Protein AF-A0A8C8WZW0-F1 (afdb_monomer_lite)

Structure (mmCIF, N/CA/C/O backbone):
data_AF-A0A8C8WZW0-F1
#
_entry.id   AF-A0A8C8WZW0-F1
#
loop_
_atom_site.group_PDB
_atom_site.id
_atom_site.type_symbol
_atom_site.label_atom_id
_atom_site.label_alt_id
_atom_site.label_comp_id
_atom_site.label_asym_id
_atom_site.label_entity_id
_atom_site.label_seq_id
_atom_site.pdbx_PDB_ins_code
_atom_site.Cartn_x
_atom_site.Cartn_y
_atom_site.Cartn_z
_atom_site.occupancy
_atom_site.B_iso_or_equiv
_atom_site.auth_seq_id
_atom_site.auth_comp_id
_atom_site.auth_asym_id
_atom_site.auth_atom_id
_atom_site.pdbx_PDB_model_num
ATOM 1 N N . MET A 1 1 ? 11.175 7.009 9.950 1.00 57.12 1 MET A N 1
ATOM 2 C CA . MET A 1 1 ? 11.262 6.033 8.843 1.00 57.12 1 MET A CA 1
ATOM 3 C C . MET A 1 1 ? 11.690 4.706 9.437 1.00 57.12 1 MET A C 1
ATOM 5 O O . MET A 1 1 ? 12.687 4.693 10.145 1.00 57.12 1 MET A O 1
ATOM 9 N N . ALA A 1 2 ? 10.907 3.647 9.241 1.00 60.97 2 ALA A N 1
ATOM 10 C CA . ALA A 1 2 ? 11.262 2.308 9.709 1.00 60.97 2 ALA A CA 1
ATOM 11 C C . ALA A 1 2 ? 12.421 1.741 8.874 1.00 60.97 2 ALA A C 1
ATOM 13 O O . ALA A 1 2 ? 12.541 2.076 7.692 1.00 60.97 2 ALA A O 1
ATOM 14 N N . ASP A 1 3 ? 13.255 0.898 9.484 1.00 62.62 3 ASP A N 1
ATOM 15 C CA . ASP A 1 3 ? 14.286 0.168 8.751 1.00 62.62 3 ASP A CA 1
ATOM 16 C C . ASP A 1 3 ? 13.626 -0.752 7.700 1.00 62.62 3 ASP A C 1
ATOM 18 O O . ASP A 1 3 ? 12.676 -1.472 8.027 1.00 62.62 3 ASP A O 1
ATOM 22 N N . PRO A 1 4 ? 14.057 -0.711 6.425 1.00 67.62 4 PRO A N 1
ATOM 23 C CA . PRO A 1 4 ? 13.426 -1.481 5.357 1.00 67.62 4 PRO A CA 1
ATOM 24 C C . PRO A 1 4 ? 13.655 -2.993 5.482 1.00 67.62 4 PRO A C 1
ATOM 26 O O . PRO A 1 4 ? 12.954 -3.748 4.812 1.00 67.62 4 PRO A O 1
ATOM 29 N N . GLN A 1 5 ? 14.594 -3.455 6.314 1.00 72.06 5 GLN A N 1
ATOM 30 C CA . GLN A 1 5 ? 14.908 -4.865 6.539 1.00 72.06 5 GLN A CA 1
ATOM 31 C C . GLN A 1 5 ? 14.562 -5.313 7.966 1.00 72.06 5 GLN A C 1
ATOM 33 O O . GLN A 1 5 ? 15.405 -5.802 8.710 1.00 72.06 5 GLN A O 1
ATOM 38 N N . ALA A 1 6 ? 13.288 -5.201 8.336 1.00 78.75 6 ALA A N 1
ATOM 39 C CA . ALA A 1 6 ? 12.798 -5.733 9.611 1.00 78.75 6 ALA A CA 1
ATOM 40 C C . ALA A 1 6 ? 12.472 -7.242 9.578 1.00 78.75 6 ALA A C 1
ATOM 42 O O . ALA A 1 6 ? 12.317 -7.861 10.627 1.00 78.75 6 ALA A O 1
ATOM 43 N N . GLU A 1 7 ? 12.331 -7.835 8.390 1.00 79.75 7 GLU A N 1
ATOM 44 C CA . GLU A 1 7 ? 11.913 -9.229 8.200 1.00 79.75 7 GLU A CA 1
ATOM 45 C C . GLU A 1 7 ? 13.070 -10.095 7.676 1.00 79.75 7 GLU A C 1
ATOM 47 O O . GLU A 1 7 ? 13.995 -9.597 7.030 1.00 79.75 7 GLU A O 1
ATOM 52 N N . CYS A 1 8 ? 13.014 -11.410 7.926 1.00 80.69 8 CYS A N 1
ATOM 53 C CA . CYS A 1 8 ? 14.058 -12.354 7.512 1.00 80.69 8 CYS A CA 1
ATOM 54 C C . CYS A 1 8 ? 14.261 -12.399 5.988 1.00 80.69 8 CYS A C 1
ATOM 56 O O . CYS A 1 8 ? 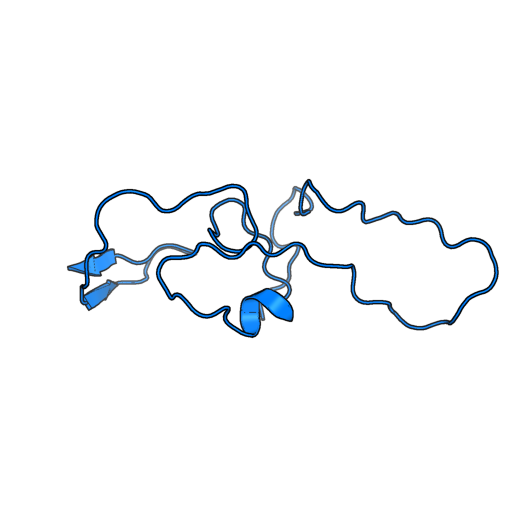15.374 -12.624 5.513 1.00 80.69 8 CYS A O 1
ATOM 58 N N . ALA A 1 9 ? 13.198 -12.192 5.209 1.00 82.50 9 ALA A N 1
ATOM 59 C CA . ALA A 1 9 ? 13.283 -12.106 3.758 1.00 82.50 9 ALA A CA 1
ATOM 60 C C . ALA A 1 9 ? 13.563 -10.660 3.334 1.00 82.50 9 ALA A C 1
ATOM 62 O O . ALA A 1 9 ? 12.810 -9.754 3.677 1.00 82.50 9 ALA A O 1
ATOM 63 N N . HIS A 1 10 ? 14.614 -10.439 2.538 1.00 81.38 10 HIS A N 1
ATOM 64 C CA . HIS A 1 10 ? 14.931 -9.104 2.032 1.00 81.38 10 HIS A CA 1
ATOM 65 C C . HIS A 1 10 ? 13.812 -8.607 1.092 1.00 81.38 10 HIS A C 1
ATOM 67 O O . HIS A 1 10 ? 13.623 -9.185 0.013 1.00 81.38 10 HIS A O 1
ATOM 73 N N . PRO A 1 11 ? 13.092 -7.527 1.439 1.00 80.19 11 PRO A N 1
ATOM 74 C CA . PRO A 1 11 ? 12.012 -7.021 0.607 1.00 80.19 11 PRO A CA 1
ATOM 75 C C . PRO A 1 11 ? 12.568 -6.301 -0.629 1.00 80.19 11 PRO A C 1
ATOM 77 O O . PRO A 1 11 ? 13.430 -5.432 -0.535 1.00 80.19 11 PRO A O 1
ATOM 80 N N . LYS A 1 12 ? 12.063 -6.659 -1.816 1.00 82.81 12 LYS A N 1
ATOM 81 C CA . LYS A 1 12 ? 12.416 -6.037 -3.107 1.00 82.81 12 LYS A CA 1
ATOM 82 C C . LYS A 1 12 ? 11.159 -5.786 -3.922 1.00 82.81 12 LYS A C 1
ATOM 84 O O . LYS A 1 12 ? 10.193 -6.541 -3.818 1.00 82.81 12 LYS A O 1
ATOM 89 N N . GLN A 1 13 ? 11.189 -4.766 -4.776 1.00 79.69 13 GLN A N 1
ATOM 90 C CA . GLN A 1 13 ? 10.186 -4.642 -5.829 1.00 79.69 13 GLN A CA 1
ATOM 91 C C . GLN A 1 13 ? 10.505 -5.645 -6.950 1.00 79.69 13 GLN A C 1
ATOM 93 O O . GLN A 1 13 ? 11.636 -5.649 -7.432 1.00 79.69 13 GLN A O 1
ATOM 98 N N . PRO A 1 14 ? 9.541 -6.475 -7.388 1.00 79.88 14 PRO A N 1
ATOM 99 C CA . PRO A 1 14 ? 9.800 -7.534 -8.366 1.00 79.88 14 PRO A CA 1
ATOM 100 C C . PRO A 1 14 ? 10.192 -6.990 -9.745 1.00 79.88 14 PRO A C 1
ATOM 102 O O . PRO A 1 14 ? 10.979 -7.610 -10.448 1.00 79.88 14 PRO A O 1
ATOM 105 N N . THR A 1 15 ? 9.689 -5.810 -10.121 1.00 81.19 15 THR A N 1
ATOM 106 C CA . THR A 1 15 ? 10.002 -5.164 -11.406 1.00 81.19 15 THR A CA 1
ATOM 107 C C . THR A 1 15 ? 11.414 -4.575 -11.449 1.00 81.19 15 THR A C 1
ATOM 109 O O . THR A 1 15 ? 11.905 -4.262 -12.529 1.00 81.19 15 THR A O 1
ATOM 112 N N . ILE A 1 16 ? 12.071 -4.382 -10.298 1.00 81.38 16 ILE A N 1
ATOM 113 C CA . ILE A 1 16 ? 13.336 -3.647 -10.230 1.00 81.38 16 ILE A CA 1
ATOM 114 C C . ILE A 1 16 ? 14.477 -4.574 -9.878 1.00 81.38 16 ILE A C 1
ATOM 116 O O . ILE A 1 16 ? 14.578 -5.124 -8.779 1.00 81.38 16 ILE A O 1
ATOM 120 N N . PHE A 1 17 ? 15.410 -4.659 -10.814 1.00 79.56 17 PHE A N 1
ATOM 121 C CA . PHE A 1 17 ? 16.656 -5.351 -10.597 1.00 79.56 17 PHE A CA 1
ATOM 122 C C . PHE A 1 17 ? 17.636 -4.473 -9.808 1.00 79.56 17 PHE A C 1
ATOM 124 O O . PHE A 1 17 ? 18.179 -3.494 -10.313 1.00 79.56 17 PHE A O 1
ATOM 131 N N . GLN A 1 18 ? 17.875 -4.844 -8.550 1.00 75.94 18 GLN A N 1
ATOM 132 C CA . GLN A 1 18 ? 18.765 -4.117 -7.637 1.00 75.94 18 GLN A CA 1
ATOM 133 C C . GLN A 1 18 ? 20.255 -4.253 -7.973 1.00 75.94 18 GLN A C 1
ATOM 135 O O . GLN A 1 18 ? 21.042 -3.354 -7.691 1.00 75.94 18 GLN A O 1
ATOM 140 N N . LYS A 1 19 ? 20.667 -5.383 -8.556 1.00 74.69 19 LYS A N 1
ATOM 141 C CA . LYS A 1 19 ? 22.081 -5.720 -8.766 1.00 74.69 19 LYS A CA 1
ATOM 142 C C . LYS A 1 19 ? 22.572 -5.229 -10.130 1.00 74.69 19 LYS A C 1
ATOM 144 O O . LYS A 1 19 ? 23.167 -5.991 -10.886 1.00 74.69 19 LYS A O 1
ATOM 149 N N . LYS A 1 20 ? 22.306 -3.965 -10.474 1.00 68.44 20 LYS A N 1
ATOM 150 C CA . LYS A 1 20 ? 22.833 -3.370 -11.708 1.00 68.44 20 LYS A CA 1
ATOM 151 C C . LYS A 1 20 ? 24.355 -3.275 -11.581 1.00 68.44 20 LYS A C 1
ATOM 153 O O . LYS A 1 20 ? 24.871 -2.463 -10.817 1.00 68.44 20 LYS A O 1
ATOM 158 N N . GLN A 1 21 ? 25.069 -4.149 -12.285 1.00 65.06 21 GLN A N 1
ATOM 159 C CA . GLN A 1 21 ? 26.525 -4.141 -12.310 1.00 65.06 21 GLN A CA 1
ATOM 160 C C . GLN A 1 21 ? 26.964 -2.874 -13.050 1.00 65.06 21 GLN A C 1
ATOM 162 O O . GLN A 1 21 ? 26.676 -2.714 -14.236 1.00 65.06 21 GLN A O 1
ATOM 167 N N . ARG A 1 22 ? 27.589 -1.931 -12.336 1.00 59.78 22 ARG A N 1
ATOM 168 C CA . ARG A 1 22 ? 28.181 -0.755 -12.977 1.00 59.78 22 ARG A CA 1
ATOM 169 C C . ARG A 1 22 ? 29.346 -1.231 -13.833 1.00 59.78 22 ARG A C 1
ATOM 171 O O . ARG A 1 22 ? 30.283 -1.836 -13.316 1.00 59.78 22 ARG A O 1
ATOM 178 N N . VAL A 1 23 ? 29.255 -0.978 -15.136 1.00 60.75 23 VAL A N 1
ATOM 179 C CA . VAL A 1 23 ? 30.411 -1.041 -16.028 1.00 60.75 23 VAL A CA 1
ATOM 180 C C . VAL A 1 23 ? 31.417 -0.036 -15.473 1.00 60.75 23 VAL A C 1
ATOM 182 O O . VAL A 1 23 ? 31.052 1.082 -15.116 1.00 60.75 23 VAL A O 1
ATOM 185 N N . LEU A 1 24 ? 32.638 -0.514 -15.258 1.00 62.12 24 LEU A N 1
ATOM 186 C CA . LEU A 1 24 ? 33.749 0.196 -14.641 1.00 62.12 24 LEU A CA 1
ATOM 187 C C . LEU A 1 24 ? 33.832 1.637 -15.191 1.00 62.12 24 LEU A C 1
ATOM 189 O O . LEU A 1 24 ? 33.915 1.806 -16.401 1.00 62.12 24 LEU A O 1
ATOM 193 N N . MET A 1 25 ? 33.840 2.632 -14.295 1.00 51.69 25 MET A N 1
ATOM 194 C CA . MET A 1 25 ? 33.860 4.090 -14.545 1.00 51.69 25 MET A CA 1
ATOM 195 C C . MET A 1 25 ? 32.482 4.759 -14.724 1.00 51.69 25 MET A C 1
ATOM 197 O O . MET A 1 25 ? 31.869 4.723 -15.783 1.00 51.69 25 MET A O 1
ATOM 201 N N . GLY A 1 26 ? 32.015 5.429 -13.665 1.00 49.12 26 GLY A N 1
ATOM 202 C CA . GLY A 1 26 ? 30.811 6.265 -13.692 1.00 49.12 26 GLY A CA 1
ATOM 203 C C . GLY A 1 26 ? 30.303 6.581 -12.286 1.00 49.12 26 GLY A C 1
ATOM 204 O O . GLY A 1 26 ? 29.583 5.780 -11.689 1.00 49.12 26 GLY A O 1
ATOM 205 N N . ASP A 1 27 ? 30.761 7.720 -11.765 1.00 45.88 27 ASP A N 1
ATOM 206 C CA . ASP A 1 27 ? 30.294 8.511 -10.619 1.00 45.88 27 ASP A CA 1
ATOM 207 C C . ASP A 1 27 ? 29.873 7.792 -9.331 1.00 45.88 27 ASP A C 1
ATOM 209 O O . ASP A 1 27 ? 28.809 7.187 -9.224 1.00 45.88 27 ASP A O 1
ATOM 213 N N . THR A 1 28 ? 30.666 7.991 -8.277 1.00 46.12 28 THR A N 1
ATOM 214 C CA . THR A 1 28 ? 30.486 7.590 -6.865 1.00 46.12 28 T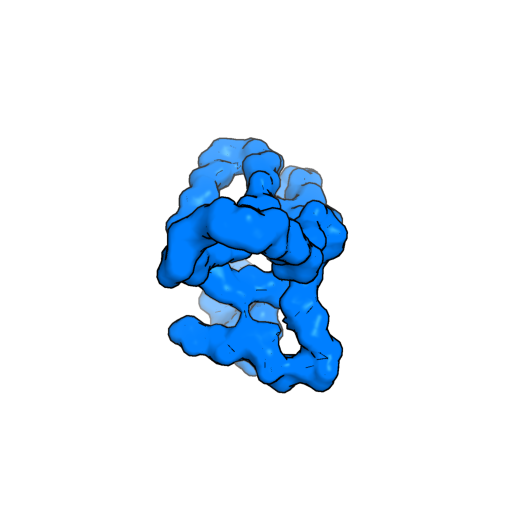HR A CA 1
ATOM 215 C C . THR A 1 28 ? 29.256 8.225 -6.178 1.00 46.12 28 THR A C 1
ATOM 217 O O . THR A 1 28 ? 29.260 8.514 -4.986 1.00 46.12 28 THR A O 1
ATOM 220 N N . GLY A 1 29 ? 28.168 8.468 -6.905 1.00 49.94 29 GLY A N 1
ATOM 221 C CA . GLY A 1 29 ? 26.864 8.786 -6.344 1.00 49.94 29 GLY A CA 1
ATOM 222 C C . GLY A 1 29 ? 26.105 7.498 -6.053 1.00 49.94 29 GLY A C 1
ATOM 223 O O . GLY A 1 29 ? 25.957 6.655 -6.940 1.00 49.94 29 GLY A O 1
ATOM 224 N N . LYS A 1 30 ? 25.604 7.351 -4.821 1.00 54.12 30 LYS A N 1
ATOM 225 C CA . LYS A 1 30 ? 24.564 6.378 -4.459 1.00 54.12 30 LYS A CA 1
ATOM 226 C C . LYS A 1 30 ? 23.315 6.716 -5.276 1.00 54.12 30 LYS A C 1
ATOM 228 O O . LYS A 1 30 ? 22.440 7.435 -4.801 1.00 54.12 30 LYS A O 1
ATOM 233 N N . GLU A 1 31 ? 23.278 6.293 -6.532 1.00 55.62 31 GLU A N 1
ATOM 234 C CA . GLU A 1 31 ? 22.113 6.474 -7.384 1.00 55.62 31 GLU A CA 1
ATOM 235 C C . GLU A 1 31 ? 20.965 5.762 -6.677 1.00 55.62 31 GLU A C 1
ATOM 237 O O . GLU A 1 31 ? 21.027 4.553 -6.431 1.00 55.62 31 GLU A O 1
ATOM 242 N N . LYS A 1 32 ? 19.978 6.544 -6.223 1.00 60.22 32 LYS A N 1
ATOM 243 C CA . LYS A 1 32 ? 18.790 5.993 -5.581 1.00 60.22 32 LYS A CA 1
ATOM 244 C C . LYS A 1 32 ? 18.219 4.990 -6.564 1.00 60.22 32 LYS A C 1
ATOM 246 O O . LYS A 1 32 ? 17.961 5.336 -7.714 1.00 60.22 32 LYS A O 1
ATOM 251 N N . LEU A 1 33 ? 18.088 3.750 -6.111 1.00 65.00 33 LEU A N 1
ATOM 252 C CA . LEU A 1 33 ? 17.589 2.676 -6.943 1.00 65.00 33 LEU A CA 1
ATOM 253 C C . LEU A 1 33 ? 16.275 3.137 -7.600 1.00 65.00 33 LEU A C 1
ATOM 255 O O . LEU A 1 33 ? 15.398 3.598 -6.859 1.00 65.00 33 LEU A O 1
ATOM 259 N N . PRO A 1 34 ? 16.135 3.078 -8.940 1.00 69.88 34 PRO A N 1
ATOM 260 C CA . PRO A 1 34 ? 14.920 3.541 -9.593 1.00 69.88 34 PRO A CA 1
ATOM 261 C C . PRO A 1 34 ? 13.740 2.785 -8.993 1.00 69.88 34 PRO A C 1
ATOM 263 O O . PRO A 1 34 ? 13.775 1.560 -8.908 1.00 69.88 34 PRO A O 1
ATOM 266 N N . ARG A 1 35 ? 12.739 3.527 -8.515 1.00 74.69 35 ARG A N 1
ATOM 267 C CA . ARG A 1 35 ? 11.578 2.991 -7.804 1.00 74.69 35 ARG A CA 1
ATOM 268 C C . ARG A 1 35 ? 10.380 2.959 -8.742 1.00 74.69 35 ARG A C 1
ATOM 270 O O . ARG A 1 35 ? 10.119 3.936 -9.439 1.00 74.69 35 ARG A O 1
ATOM 277 N N . ASN A 1 36 ? 9.660 1.842 -8.757 1.00 77.88 36 ASN A N 1
ATOM 278 C CA . ASN A 1 36 ? 8.517 1.660 -9.638 1.00 77.88 36 ASN A CA 1
ATOM 279 C C . ASN A 1 36 ? 7.278 2.130 -8.886 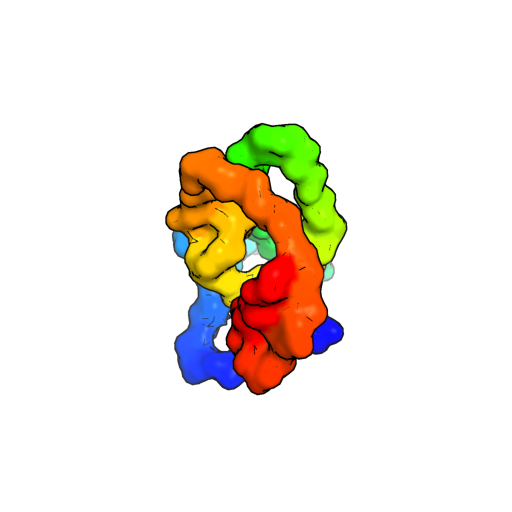1.00 77.88 36 ASN A C 1
ATOM 281 O O . ASN A 1 36 ? 6.981 1.631 -7.794 1.00 77.88 36 ASN A O 1
ATOM 285 N N . TYR A 1 37 ? 6.585 3.098 -9.466 1.00 81.44 37 TYR A N 1
ATOM 286 C CA . TYR A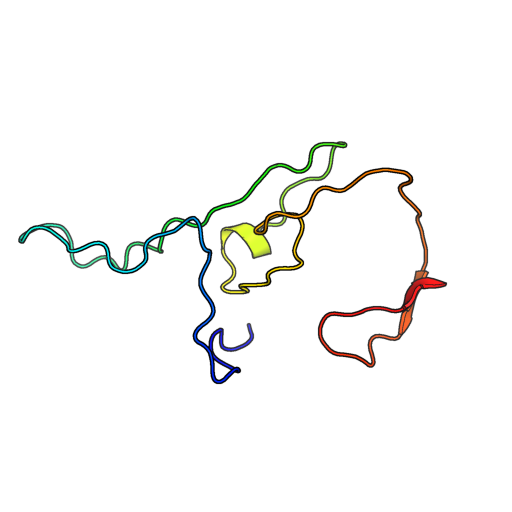 1 37 ? 5.316 3.600 -8.978 1.00 81.44 37 TYR A CA 1
ATOM 287 C C . TYR A 1 37 ? 4.324 3.630 -10.134 1.00 81.44 37 TYR A C 1
ATOM 289 O O . TYR A 1 37 ? 4.662 3.959 -11.271 1.00 81.44 37 TYR A O 1
ATOM 297 N N . LYS A 1 38 ? 3.082 3.275 -9.834 1.00 84.31 38 LYS A N 1
ATOM 298 C CA . LYS A 1 38 ? 1.985 3.227 -10.790 1.00 84.31 38 LYS A CA 1
ATOM 299 C C . LYS A 1 38 ? 0.956 4.281 -10.414 1.00 84.31 38 LYS A C 1
ATOM 301 O O . LYS A 1 38 ? 0.590 4.429 -9.251 1.00 84.31 38 LYS A O 1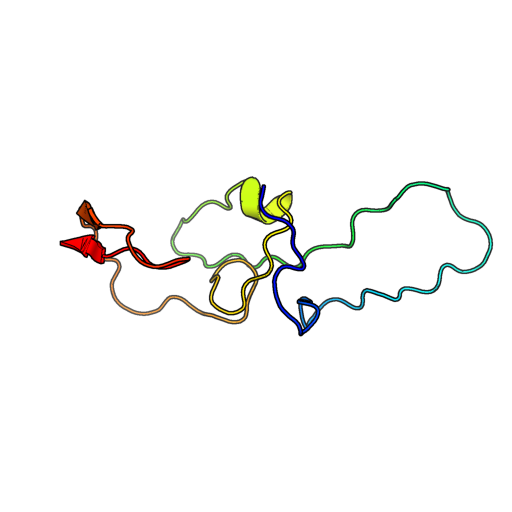
ATOM 306 N N . ASN A 1 39 ? 0.448 4.982 -11.420 1.00 84.19 39 ASN A N 1
ATOM 307 C CA . ASN A 1 39 ? -0.729 5.821 -11.250 1.00 84.19 39 ASN A CA 1
ATOM 308 C C . ASN A 1 39 ? -1.971 4.922 -11.179 1.00 84.19 39 ASN A C 1
ATOM 310 O O . ASN A 1 39 ? -2.253 4.176 -12.116 1.00 84.19 39 ASN A O 1
ATOM 314 N N . ILE A 1 40 ? -2.707 4.987 -10.066 1.00 84.25 40 ILE A N 1
ATOM 315 C CA . ILE A 1 40 ? -3.921 4.177 -9.841 1.00 84.25 40 ILE A CA 1
ATOM 316 C C . ILE A 1 40 ? -5.123 4.735 -10.626 1.00 84.25 40 ILE A C 1
ATOM 318 O O . ILE A 1 40 ? -6.076 4.013 -10.904 1.00 84.25 40 ILE A O 1
ATOM 322 N N . GLY A 1 41 ? -5.071 6.013 -11.016 1.00 84.81 41 GLY A N 1
ATOM 323 C CA . GLY A 1 41 ? -6.190 6.721 -11.636 1.00 84.81 41 GLY A CA 1
ATOM 324 C C . GLY A 1 41 ? -7.154 7.295 -10.594 1.00 84.81 41 GLY A C 1
ATOM 325 O O . GLY A 1 41 ? -6.761 7.561 -9.459 1.00 84.81 41 GLY A O 1
ATOM 326 N N . LEU A 1 42 ? -8.410 7.529 -10.994 1.00 85.25 42 LEU A N 1
ATOM 327 C CA . LEU A 1 42 ? -9.496 8.024 -10.124 1.00 85.25 42 LEU A CA 1
ATOM 328 C C . LEU A 1 42 ? -9.224 9.388 -9.448 1.00 85.25 42 LEU A C 1
ATOM 330 O O . LEU A 1 42 ? -9.873 9.738 -8.470 1.00 85.25 42 LEU A O 1
ATOM 334 N N . GLY A 1 43 ? -8.267 10.171 -9.963 1.00 86.44 43 GLY A N 1
ATOM 335 C CA . GLY A 1 43 ? -7.925 11.499 -9.436 1.00 86.44 43 GLY A CA 1
ATOM 336 C C . GLY A 1 43 ? -7.045 11.500 -8.178 1.00 86.44 43 GLY A C 1
ATOM 337 O O . GLY A 1 43 ? -6.759 12.571 -7.642 1.00 86.44 43 GLY A O 1
ATOM 338 N N . PHE A 1 44 ? -6.573 10.339 -7.710 1.00 86.81 44 PHE A N 1
ATOM 339 C CA . PHE A 1 44 ? -5.671 10.270 -6.559 1.00 86.81 44 PHE A CA 1
ATOM 340 C C . PHE A 1 44 ? -4.270 10.786 -6.909 1.00 86.81 44 PHE A C 1
ATOM 342 O O . PHE A 1 44 ? -3.650 10.354 -7.881 1.00 86.81 44 PHE A O 1
ATOM 349 N N . LYS A 1 45 ? -3.755 11.707 -6.086 1.00 88.38 45 LYS A N 1
ATOM 350 C CA . LYS A 1 45 ? -2.396 12.248 -6.217 1.00 88.38 45 LYS A CA 1
ATOM 351 C C . LYS A 1 45 ? -1.378 11.303 -5.582 1.00 88.38 45 LYS A C 1
ATOM 353 O O . LYS A 1 45 ? -1.627 10.736 -4.521 1.00 88.38 45 LYS A O 1
ATOM 358 N N . MET A 1 46 ? -0.206 11.196 -6.202 1.00 84.56 46 MET A N 1
ATOM 359 C CA . MET A 1 46 ? 0.917 10.440 -5.650 1.00 84.56 46 MET A CA 1
ATOM 360 C C . MET A 1 46 ? 1.466 11.144 -4.394 1.00 84.56 46 MET A C 1
ATOM 362 O O . MET A 1 46 ? 1.864 12.310 -4.480 1.00 84.56 46 MET A O 1
ATOM 366 N N . PRO A 1 47 ? 1.528 10.474 -3.232 1.00 86.31 47 PRO A N 1
ATOM 367 C CA . PRO A 1 47 ? 2.185 11.017 -2.053 1.00 86.31 47 PRO A CA 1
ATOM 368 C C . PRO A 1 47 ? 3.710 11.006 -2.227 1.00 86.31 47 PRO A C 1
ATOM 370 O O . PRO A 1 47 ? 4.287 10.037 -2.723 1.00 86.31 47 PRO A O 1
ATOM 373 N N . LYS A 1 48 ? 4.380 12.061 -1.743 1.00 84.19 48 LYS A N 1
ATOM 374 C CA . LYS A 1 48 ? 5.853 12.185 -1.782 1.00 84.19 48 LYS A CA 1
ATOM 375 C C . LYS A 1 48 ? 6.561 11.038 -1.053 1.00 84.19 48 LYS A C 1
ATOM 377 O O . LYS A 1 48 ? 7.635 10.612 -1.462 1.00 84.19 48 LYS A O 1
ATOM 382 N N . GLU A 1 49 ? 5.924 10.498 -0.015 1.00 81.69 49 GLU A N 1
ATOM 383 C CA . GLU A 1 49 ? 6.451 9.386 0.777 1.00 81.69 49 GLU A CA 1
ATOM 384 C C . GLU A 1 49 ? 6.624 8.098 -0.039 1.00 81.69 49 GLU A C 1
ATOM 386 O O . GLU A 1 49 ? 7.541 7.326 0.222 1.00 81.69 49 GLU A O 1
ATOM 391 N N . VAL A 1 50 ? 5.807 7.875 -1.071 1.00 80.50 50 VAL A N 1
ATOM 392 C CA . VAL A 1 50 ? 5.969 6.708 -1.951 1.00 80.50 50 VAL A CA 1
ATOM 393 C C . VAL A 1 50 ? 7.091 6.921 -2.964 1.00 80.50 50 VAL A C 1
ATOM 395 O O . VAL A 1 50 ? 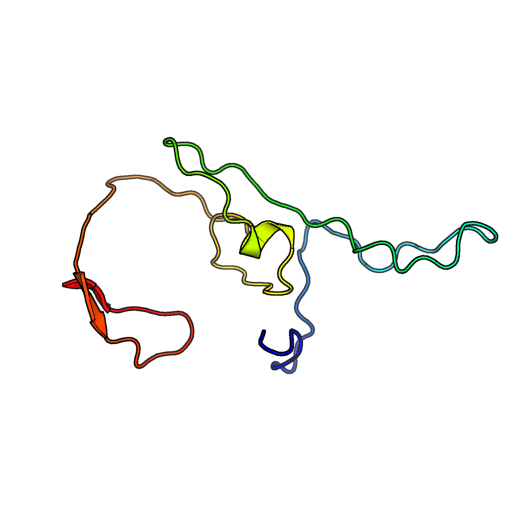7.776 5.964 -3.322 1.00 80.50 50 VAL A O 1
ATOM 398 N N . THR A 1 51 ? 7.309 8.162 -3.398 1.00 79.69 51 THR A N 1
ATOM 399 C CA . THR A 1 51 ? 8.387 8.511 -4.330 1.00 79.69 51 THR A CA 1
ATOM 400 C C . THR A 1 51 ? 9.759 8.439 -3.660 1.00 79.69 51 THR A C 1
ATOM 402 O O . THR A 1 51 ? 10.710 7.932 -4.250 1.00 79.69 51 THR A O 1
ATOM 405 N N . GLU A 1 52 ? 9.869 8.937 -2.427 1.00 77.44 52 GLU A N 1
ATOM 406 C CA . GLU A 1 52 ? 11.158 9.139 -1.751 1.00 77.44 52 GLU A CA 1
ATOM 407 C C . GLU A 1 52 ? 11.410 8.174 -0.585 1.00 77.44 52 GLU A C 1
ATOM 409 O O . GLU A 1 52 ? 12.563 7.959 -0.204 1.00 77.44 52 GLU A O 1
ATOM 414 N N . GLY A 1 53 ? 10.355 7.603 0.002 1.00 73.00 53 GLY A N 1
ATOM 415 C CA . GLY A 1 53 ? 10.445 6.765 1.194 1.00 73.00 53 GLY A CA 1
ATOM 416 C C . GLY A 1 53 ? 10.908 5.334 0.891 1.00 73.00 53 GLY A C 1
ATOM 417 O O . GLY A 1 53 ? 10.725 4.847 -0.222 1.00 73.00 53 GLY A O 1
ATOM 418 N N . PRO A 1 54 ? 11.491 4.615 1.869 1.00 71.69 54 PRO A N 1
ATOM 419 C CA . PRO A 1 54 ? 12.023 3.260 1.684 1.00 71.69 54 PRO A CA 1
ATOM 420 C C . PRO A 1 54 ? 11.004 2.125 1.918 1.00 71.69 54 PRO A C 1
ATOM 422 O O . PRO A 1 54 ? 11.384 0.959 1.934 1.00 71.69 54 PRO A O 1
ATOM 425 N N . CYS A 1 55 ? 9.709 2.412 2.095 1.00 71.56 55 CYS A N 1
ATOM 426 C CA . CYS A 1 55 ? 8.722 1.376 2.434 1.00 71.56 55 CYS A CA 1
ATOM 427 C C . CYS A 1 55 ? 8.430 0.456 1.235 1.00 71.56 55 CYS A C 1
ATOM 429 O O . CYS A 1 55 ? 7.927 0.933 0.219 1.00 71.56 55 CYS A O 1
ATOM 431 N N . ILE A 1 56 ? 8.737 -0.841 1.330 1.00 77.62 56 ILE A N 1
ATOM 432 C CA . ILE A 1 56 ? 8.431 -1.849 0.301 1.00 77.62 56 ILE A CA 1
ATOM 433 C C . ILE A 1 56 ? 7.315 -2.742 0.840 1.00 77.62 56 ILE A C 1
ATOM 435 O O . ILE A 1 56 ? 7.536 -3.550 1.739 1.00 77.62 56 ILE A O 1
ATOM 439 N N . ASP A 1 57 ? 6.111 -2.595 0.289 1.00 83.25 57 ASP A N 1
ATOM 440 C CA . ASP A 1 57 ? 4.954 -3.395 0.679 1.00 83.25 57 ASP A CA 1
ATOM 441 C C . ASP A 1 57 ? 4.230 -3.942 -0.554 1.00 83.25 57 ASP A C 1
ATOM 443 O O . ASP A 1 57 ? 3.995 -3.213 -1.519 1.00 83.25 57 ASP A O 1
ATOM 447 N N . LYS A 1 58 ? 3.880 -5.233 -0.526 1.00 85.81 58 LYS A N 1
ATOM 448 C CA . LYS A 1 58 ? 3.205 -5.918 -1.642 1.00 85.81 58 LYS A CA 1
ATOM 449 C C . LYS A 1 58 ? 1.718 -5.568 -1.754 1.00 85.81 58 LYS A C 1
ATOM 451 O O . LYS A 1 58 ? 1.116 -5.869 -2.777 1.00 85.81 58 LYS A O 1
ATOM 456 N N . LYS A 1 59 ? 1.118 -4.966 -0.724 1.00 89.44 59 LYS A N 1
ATOM 457 C CA . LYS A 1 59 ? -0.305 -4.596 -0.694 1.00 89.44 59 LYS A CA 1
ATOM 458 C C . LYS A 1 59 ? -0.543 -3.126 -1.047 1.00 89.44 59 LYS A C 1
ATOM 460 O O . LYS A 1 59 ? -1.688 -2.713 -1.188 1.00 89.44 59 LYS A O 1
ATOM 465 N N . CYS A 1 60 ? 0.514 -2.323 -1.187 1.00 88.50 60 CYS A N 1
ATOM 466 C CA . CYS A 1 60 ? 0.387 -0.911 -1.528 1.00 88.50 60 CYS A CA 1
ATOM 467 C C . CYS A 1 60 ? -0.100 -0.736 -2.981 1.00 88.50 60 CYS A C 1
ATOM 469 O O . CYS A 1 60 ? 0.602 -1.161 -3.899 1.00 88.50 60 CYS A O 1
ATOM 471 N N . PRO A 1 61 ? -1.220 -0.036 -3.231 1.00 88.94 61 PRO A N 1
ATOM 472 C CA . PRO A 1 61 ? -1.753 0.121 -4.585 1.00 88.94 61 PRO A CA 1
ATOM 473 C C . PRO A 1 61 ? -0.891 1.021 -5.491 1.00 88.94 61 PRO A C 1
ATOM 475 O O . PRO A 1 61 ? -1.047 0.998 -6.706 1.00 88.94 61 PRO A O 1
ATOM 478 N N . LEU A 1 62 ? 0.032 1.809 -4.923 1.00 87.94 62 LEU A N 1
ATOM 479 C CA . LEU A 1 62 ? 0.896 2.731 -5.674 1.00 87.94 62 LEU A CA 1
ATOM 480 C C . LEU A 1 62 ? 2.218 2.098 -6.134 1.00 87.94 62 LEU A C 1
ATOM 482 O O . LEU A 1 62 ? 2.797 2.543 -7.118 1.00 87.94 62 LEU A O 1
ATOM 486 N N . SER A 1 63 ? 2.741 1.105 -5.410 1.00 84.88 63 SER A N 1
ATOM 487 C CA . SER A 1 63 ? 4.068 0.508 -5.668 1.00 84.88 63 SER A CA 1
ATOM 488 C C . SER A 1 63 ? 4.026 -0.985 -6.004 1.00 84.88 63 SER A C 1
ATOM 490 O O . SER A 1 63 ? 5.037 -1.520 -6.465 1.00 84.88 63 SER A O 1
ATOM 492 N N . ALA A 1 64 ? 2.907 -1.664 -5.745 1.00 85.19 64 ALA A N 1
ATOM 493 C CA . ALA A 1 64 ? 2.726 -3.089 -5.997 1.00 85.19 64 ALA A CA 1
ATOM 494 C C . ALA A 1 64 ? 1.639 -3.345 -7.050 1.00 85.19 64 ALA A C 1
ATOM 496 O O . ALA A 1 64 ? 0.979 -2.425 -7.531 1.00 85.19 64 ALA A O 1
ATOM 497 N N . ASP A 1 65 ? 1.457 -4.614 -7.412 1.00 88.19 65 ASP A N 1
ATOM 498 C CA . ASP A 1 65 ? 0.470 -5.036 -8.404 1.00 88.19 65 ASP A CA 1
ATOM 499 C C . ASP A 1 65 ? -0.921 -5.219 -7.774 1.00 88.19 65 ASP A C 1
ATOM 501 O O . ASP A 1 65 ? -1.433 -6.327 -7.628 1.00 88.19 65 ASP A O 1
ATOM 505 N N . VAL A 1 66 ? -1.515 -4.111 -7.323 1.00 89.25 66 VAL A N 1
ATOM 506 C CA . VAL A 1 66 ? -2.867 -4.075 -6.747 1.00 89.25 66 VAL A CA 1
ATOM 507 C C . VAL A 1 66 ? -3.673 -2.984 -7.445 1.00 89.25 66 VAL A C 1
ATOM 509 O O . VAL A 1 66 ? -3.285 -1.818 -7.450 1.00 89.25 66 VAL A O 1
ATOM 512 N N . SER A 1 67 ? -4.812 -3.349 -8.039 1.00 90.00 67 SER A N 1
ATOM 513 C CA . SER A 1 67 ? -5.731 -2.392 -8.672 1.00 90.00 67 SER A CA 1
ATOM 514 C C . SER A 1 67 ? -6.922 -2.079 -7.770 1.00 90.00 67 SER A C 1
ATOM 516 O O . SER A 1 67 ? -7.586 -3.008 -7.314 1.00 90.00 67 SER A O 1
ATOM 518 N N . ILE A 1 68 ? -7.245 -0.795 -7.587 1.00 91.06 68 ILE A N 1
ATOM 519 C CA . ILE A 1 68 ? -8.486 -0.368 -6.926 1.00 91.06 68 ILE A CA 1
ATOM 520 C C . ILE A 1 68 ? -9.640 -0.502 -7.924 1.00 91.06 68 ILE A C 1
ATOM 522 O O . ILE A 1 68 ? -9.567 0.020 -9.038 1.00 91.06 68 ILE A O 1
ATOM 526 N N . ARG A 1 69 ? -10.691 -1.226 -7.536 1.00 91.25 69 ARG A N 1
ATOM 527 C CA . ARG A 1 69 ? -11.908 -1.436 -8.331 1.00 91.25 69 ARG A CA 1
ATOM 528 C C . ARG A 1 69 ? -13.125 -1.400 -7.412 1.00 91.25 69 ARG A C 1
ATOM 530 O O . ARG A 1 69 ? -13.023 -1.796 -6.255 1.00 91.25 69 ARG A O 1
ATOM 537 N N . GLY A 1 70 ? -14.269 -0.977 -7.940 1.00 91.88 70 GLY A N 1
ATOM 538 C CA . GLY A 1 70 ? -15.516 -0.892 -7.180 1.00 91.88 70 GLY A CA 1
ATOM 539 C C . GLY A 1 70 ? -15.712 0.467 -6.511 1.00 91.88 70 GLY A C 1
ATOM 540 O O . GLY A 1 70 ? -15.382 1.500 -7.090 1.00 91.88 70 GLY A O 1
ATOM 541 N N . TRP A 1 71 ? -16.315 0.462 -5.323 1.00 93.12 71 TRP A N 1
ATOM 542 C CA . TRP A 1 71 ? -16.745 1.676 -4.630 1.00 93.12 71 TRP A CA 1
ATOM 543 C C . TRP A 1 71 ? -15.630 2.299 -3.791 1.00 93.12 71 TRP A C 1
ATOM 545 O O . TRP A 1 71 ? -14.829 1.601 -3.171 1.00 93.12 71 TRP A O 1
ATOM 555 N N . ILE A 1 72 ? -15.618 3.631 -3.745 1.00 93.00 72 ILE A N 1
ATOM 556 C CA . ILE A 1 72 ? -14.760 4.416 -2.858 1.00 93.00 72 ILE A CA 1
ATOM 557 C C . ILE A 1 72 ? -15.620 4.834 -1.667 1.00 93.00 72 ILE A C 1
ATOM 559 O O . ILE A 1 72 ? -16.564 5.604 -1.833 1.00 93.00 72 ILE A O 1
ATOM 563 N N . LEU A 1 73 ? -15.306 4.310 -0.482 1.00 93.62 73 LEU A N 1
ATOM 564 C CA . LEU A 1 73 ? -16.050 4.582 0.746 1.00 93.62 73 LEU A CA 1
ATOM 565 C C . LEU A 1 73 ? -15.261 5.551 1.639 1.00 93.62 73 LEU A C 1
ATOM 567 O O . LEU A 1 73 ? -14.124 5.236 2.002 1.00 93.62 73 LEU A O 1
ATOM 571 N N . PRO A 1 74 ? -15.822 6.719 1.997 1.00 93.69 74 PRO A N 1
ATOM 572 C CA . PRO A 1 74 ? -15.279 7.542 3.069 1.00 93.69 74 PRO A CA 1
ATOM 573 C C . PRO A 1 74 ? -15.638 6.934 4.435 1.00 93.69 74 PRO A C 1
ATOM 575 O O . PRO A 1 74 ? -16.680 6.301 4.577 1.00 93.69 74 PRO A O 1
ATOM 578 N N . GLY A 1 75 ? -14.802 7.152 5.448 1.00 94.62 75 GLY A N 1
ATOM 579 C CA . GLY A 1 75 ? -15.068 6.708 6.818 1.00 94.62 75 GLY A CA 1
ATOM 580 C C . GLY A 1 75 ? -14.053 7.269 7.811 1.00 94.62 75 GLY A C 1
ATOM 581 O O . GLY A 1 75 ? -13.045 7.862 7.406 1.00 94.62 75 GLY A O 1
ATOM 582 N N . VAL A 1 76 ? -14.320 7.107 9.108 1.00 95.94 76 VAL A N 1
ATOM 583 C CA . VAL A 1 76 ? -13.462 7.636 10.185 1.00 95.94 76 VAL A CA 1
ATOM 584 C C . VAL A 1 76 ? -12.636 6.505 10.794 1.00 95.94 76 VAL A C 1
ATOM 586 O O . VAL A 1 76 ? -13.145 5.423 11.071 1.00 95.94 76 VAL A O 1
ATOM 589 N N . VAL A 1 77 ? -11.342 6.747 11.017 1.00 94.75 77 VAL A N 1
ATOM 590 C CA . VAL A 1 77 ? -10.441 5.753 11.618 1.00 94.75 77 VAL A CA 1
ATOM 591 C C . VAL A 1 77 ? -10.753 5.600 13.107 1.00 94.75 77 VAL A C 1
ATOM 593 O O . VAL A 1 77 ? -10.611 6.547 13.876 1.00 94.75 77 VAL A O 1
ATOM 596 N N . THR A 1 78 ? -11.134 4.395 13.527 1.00 93.94 78 THR A N 1
ATOM 597 C CA . THR A 1 78 ? -11.460 4.072 14.929 1.00 93.94 78 THR A CA 1
ATOM 598 C C . THR A 1 78 ? -10.260 3.516 15.687 1.00 93.94 78 THR A C 1
ATOM 600 O O . THR A 1 78 ? -10.155 3.675 16.902 1.00 93.94 78 THR A O 1
ATOM 603 N N . GLY A 1 79 ? -9.339 2.840 14.994 1.00 93.50 79 GLY A N 1
ATOM 604 C CA . GLY A 1 79 ? -8.190 2.226 15.650 1.00 93.50 79 GLY A CA 1
ATOM 605 C C . GLY A 1 79 ? -7.084 1.772 14.706 1.00 93.50 79 GLY A C 1
ATOM 606 O O . GLY A 1 79 ? -7.325 1.366 13.571 1.00 93.50 79 GLY A O 1
ATOM 607 N N . MET A 1 80 ? -5.856 1.806 15.224 1.00 93.56 80 MET A N 1
ATOM 608 C CA . MET A 1 80 ? -4.621 1.412 14.532 1.00 93.56 80 MET A CA 1
ATOM 609 C C . MET A 1 80 ? -3.785 0.471 15.412 1.00 93.56 80 MET A C 1
ATOM 611 O O . MET A 1 80 ? -2.600 0.688 15.642 1.00 93.56 80 MET A O 1
ATOM 615 N N . LYS A 1 81 ? -4.427 -0.555 15.983 1.00 92.00 81 LYS A N 1
ATOM 616 C CA . LYS A 1 81 ? -3.766 -1.494 16.909 1.00 92.00 81 LYS A CA 1
ATOM 617 C C . LYS A 1 81 ? -2.856 -2.497 16.193 1.00 92.00 81 LYS A C 1
ATOM 619 O O . LYS A 1 81 ? -1.931 -3.026 16.796 1.00 92.00 81 LYS A O 1
ATOM 624 N N . THR A 1 82 ? -3.126 -2.764 14.919 1.00 91.94 82 THR A N 1
ATOM 625 C CA . THR A 1 82 ? -2.412 -3.762 14.118 1.00 91.94 82 THR A CA 1
ATOM 626 C C . THR A 1 82 ? -1.446 -3.064 13.159 1.00 91.94 82 THR A C 1
ATOM 628 O O . THR A 1 82 ? -1.841 -2.098 12.502 1.00 91.94 82 THR A O 1
ATOM 631 N N . PRO A 1 83 ? -0.191 -3.531 13.016 1.00 86.56 83 PRO A N 1
ATOM 632 C CA . PRO A 1 83 ? 0.746 -2.930 12.073 1.00 86.56 83 PRO A CA 1
ATOM 633 C C . PRO A 1 83 ? 0.205 -2.992 10.636 1.00 86.56 83 PRO A C 1
ATOM 635 O O . PRO A 1 83 ? -0.366 -3.999 10.212 1.00 86.56 83 PRO A O 1
ATOM 638 N N . LYS A 1 84 ? 0.396 -1.901 9.879 1.00 86.19 84 LYS A N 1
ATOM 639 C CA . LYS A 1 84 ? -0.008 -1.752 8.464 1.00 86.19 84 LYS A CA 1
ATOM 640 C C . LYS A 1 84 ? -1.514 -1.924 8.179 1.00 86.19 84 LYS A C 1
ATOM 642 O O . LYS A 1 84 ? -1.887 -2.090 7.021 1.00 86.19 84 LYS A O 1
ATOM 647 N N . THR A 1 85 ? -2.375 -1.878 9.199 1.00 90.56 85 THR A N 1
ATOM 648 C CA . THR A 1 85 ? -3.837 -1.996 9.057 1.00 90.56 85 THR A CA 1
ATOM 649 C C . THR A 1 85 ? -4.530 -0.948 9.927 1.00 90.56 85 THR A C 1
ATOM 651 O O . THR A 1 85 ? -4.117 -0.707 11.059 1.00 90.56 85 THR A O 1
ATOM 654 N N . ALA A 1 86 ? -5.596 -0.337 9.416 1.00 92.75 86 ALA A N 1
ATOM 655 C CA . ALA A 1 86 ? -6.458 0.569 10.169 1.00 92.75 86 ALA A CA 1
ATOM 656 C C . ALA A 1 86 ? -7.901 0.058 10.118 1.00 92.75 86 ALA A C 1
ATOM 658 O O . ALA A 1 86 ? -8.326 -0.486 9.098 1.00 92.75 86 ALA A O 1
ATOM 659 N N . VAL A 1 87 ? -8.636 0.225 11.216 1.00 93.75 87 VAL A N 1
ATOM 660 C CA . VAL A 1 87 ? -10.068 -0.088 11.290 1.00 93.75 87 VAL A CA 1
ATOM 661 C C . VAL A 1 87 ? -10.853 1.202 11.084 1.00 93.75 87 VAL A C 1
ATOM 663 O O . VAL A 1 87 ? -10.556 2.213 11.725 1.00 93.75 87 VAL A O 1
ATOM 666 N N . ILE A 1 88 ? -11.830 1.150 10.182 1.00 94.12 88 ILE A N 1
ATOM 667 C CA . ILE A 1 88 ? -12.690 2.270 9.793 1.00 94.12 88 ILE A CA 1
ATOM 668 C C . ILE A 1 88 ? -14.118 1.952 10.254 1.00 94.12 88 ILE A C 1
ATOM 670 O O . ILE A 1 88 ? -14.549 0.804 10.118 1.00 94.12 88 ILE A O 1
ATOM 674 N N . HIS A 1 89 ? -14.806 2.952 10.803 1.00 86.38 89 HIS A N 1
ATOM 675 C CA . HIS A 1 89 ? -16.233 2.925 11.139 1.00 86.38 89 HIS A CA 1
ATOM 676 C C . HIS A 1 89 ? -17.048 3.702 10.100 1.00 86.38 89 HIS A C 1
ATOM 678 O O . HIS A 1 89 ? -16.500 4.672 9.519 1.00 86.38 89 HIS A O 1
#

Organism: Panthera leo (NCBI:txid9689)

Sequence (89 aa):
MADPQAECAHPKQPTIFQKKQRVLMGDTGKEKLPRNYKNIGLGFKMPKEVTEGPCIDKKCPLSADVSIRGWILPGVVTGMKTPKTAVIH

Radius of gyration: 16.71 Å; chains: 1; bounding box: 51×25×33 Å

InterPro domains:
  IPR000266 Small ribosomal subunit protein uS17 [PTHR10744] (30-88)
  IPR032440 Small ribosomal subunit protein uS17, N-terminal [PF16205] (5-73)

pLDDT: mean 79.54, std 12.77, range [45.88, 95.94]

Foldseek 3Di:
DDDCPPDPDRFDQPVFDPCPPDDPDDDPDPPPRQADFDDLDPPDDDDVCNVPPSHHDQDDCTRHPDHDDDDDDDFDFPDDPDPPDTDTD

Secondary structure (DSSP, 8-state):
---S--SSS----TT--S-----S-S-----PPPPP-----TTPPPPHHHHH-----TT-TTTSS----S------EEE--STT--EE-